Protein AF-A0A7V8WC12-F1 (afdb_monomer_lite)

Secondary structure (DSSP, 8-state):
---S--PPPTT---STT--STT-------TTHHHHHHHHHHHHHHHHHHHHHTT-GGGHHHHHHHHHHHHHHHHHHHHHHHHHHHHHHSTTSS--

Structure (mmCIF, N/CA/C/O backbone):
data_AF-A0A7V8WC12-F1
#
_entry.id   AF-A0A7V8WC12-F1
#
loop_
_atom_site.group_PDB
_atom_site.id
_atom_site.type_symbol
_atom_site.label_atom_id
_atom_site.label_alt_id
_atom_site.label_comp_id
_atom_site.label_asym_id
_atom_site.label_entity_id
_atom_site.label_seq_id
_atom_site.pdbx_PDB_ins_code
_atom_site.Cartn_x
_atom_site.Cartn_y
_atom_site.Cartn_z
_atom_site.occupancy
_atom_site.B_iso_or_equiv
_atom_site.auth_seq_id
_atom_site.auth_comp_id
_atom_site.auth_asym_id
_atom_site.auth_atom_id
_atom_site.pdbx_PDB_model_num
ATOM 1 N N . LYS A 1 1 ? 48.702 -21.928 -26.823 1.00 55.03 1 LYS A N 1
ATOM 2 C CA . LYS A 1 1 ? 48.528 -22.814 -25.645 1.00 55.03 1 LYS A CA 1
ATOM 3 C C . LYS A 1 1 ? 47.150 -22.498 -25.063 1.00 55.03 1 LYS A C 1
ATOM 5 O O . LYS A 1 1 ? 46.969 -21.375 -24.616 1.00 55.03 1 LYS A O 1
ATOM 10 N N . GLN A 1 2 ? 46.170 -23.392 -25.206 1.00 64.38 2 GLN A N 1
ATOM 11 C CA . GLN A 1 2 ? 44.827 -23.220 -24.630 1.00 64.38 2 GLN A CA 1
ATOM 12 C C . GLN A 1 2 ? 44.896 -23.604 -23.144 1.00 64.38 2 GLN A C 1
ATOM 14 O O . GLN A 1 2 ? 45.520 -24.608 -22.812 1.00 64.38 2 GLN A O 1
ATOM 19 N N . SER A 1 3 ? 44.345 -22.775 -22.259 1.00 77.25 3 SER A N 1
ATOM 20 C CA . SER A 1 3 ? 44.256 -23.066 -20.821 1.00 77.25 3 SER A CA 1
ATOM 21 C C . SER A 1 3 ? 43.072 -24.002 -20.572 1.00 77.25 3 SER A C 1
ATOM 23 O O . SER A 1 3 ? 42.002 -23.755 -21.121 1.00 77.25 3 SER A O 1
ATOM 25 N N . GLU A 1 4 ? 43.225 -25.033 -19.734 1.00 78.62 4 GLU A N 1
ATOM 26 C CA . GLU A 1 4 ? 42.123 -25.941 -19.348 1.00 78.62 4 GLU A CA 1
ATOM 27 C C . GLU A 1 4 ? 40.993 -25.225 -18.585 1.00 78.62 4 GLU A C 1
ATOM 29 O O . GLU A 1 4 ? 39.885 -25.737 -18.459 1.00 78.62 4 GLU A O 1
ATOM 34 N N . PHE A 1 5 ? 41.241 -23.997 -18.127 1.00 76.19 5 PHE A N 1
ATOM 35 C CA . PHE A 1 5 ? 40.244 -23.148 -17.489 1.00 76.19 5 PHE A CA 1
ATOM 36 C C . PHE A 1 5 ? 39.515 -22.285 -18.524 1.00 76.19 5 PHE A C 1
ATOM 38 O O . PHE A 1 5 ? 39.755 -21.078 -18.631 1.00 76.19 5 PHE A O 1
ATOM 45 N N . ALA A 1 6 ? 38.603 -22.898 -19.279 1.00 73.81 6 ALA A N 1
ATOM 46 C CA . ALA A 1 6 ? 37.650 -22.164 -20.103 1.00 73.81 6 ALA A CA 1
ATOM 47 C C . ALA A 1 6 ? 36.628 -21.456 -19.192 1.00 73.81 6 ALA A C 1
ATOM 49 O O . ALA A 1 6 ? 35.754 -22.086 -18.599 1.00 73.81 6 ALA A O 1
ATOM 50 N N . ARG A 1 7 ? 36.751 -20.132 -19.038 1.00 79.12 7 ARG A N 1
ATOM 51 C CA . ARG A 1 7 ? 35.775 -19.326 -18.289 1.00 79.12 7 ARG A CA 1
ATOM 52 C C . ARG A 1 7 ? 34.536 -19.114 -19.154 1.00 79.12 7 ARG A C 1
ATOM 54 O O . ARG A 1 7 ? 34.632 -18.506 -20.214 1.00 79.12 7 ARG A O 1
ATOM 61 N N . THR A 1 8 ? 33.373 -19.558 -18.690 1.00 76.00 8 THR A N 1
ATOM 62 C CA . THR A 1 8 ? 32.097 -19.216 -19.328 1.00 76.00 8 THR A CA 1
ATOM 63 C C . THR A 1 8 ? 31.747 -17.752 -19.035 1.00 76.00 8 THR A C 1
ATOM 65 O O . THR A 1 8 ? 31.753 -17.352 -17.864 1.00 76.00 8 THR A O 1
ATOM 68 N N . PRO A 1 9 ? 31.449 -16.923 -20.050 1.00 75.25 9 PRO A N 1
ATOM 69 C CA . PRO A 1 9 ? 31.127 -15.516 -19.840 1.00 75.25 9 PRO A CA 1
ATOM 70 C C . PRO A 1 9 ? 29.814 -15.363 -19.057 1.00 75.25 9 PRO A C 1
ATOM 72 O O . PRO A 1 9 ? 28.771 -15.846 -19.488 1.00 75.25 9 PRO A O 1
ATOM 75 N N . LYS A 1 10 ? 29.850 -14.633 -17.930 1.00 74.56 10 LYS A N 1
ATOM 76 C CA . LYS A 1 10 ? 28.701 -14.402 -17.021 1.00 74.56 10 LYS A CA 1
ATOM 77 C C . LYS A 1 10 ? 27.448 -13.873 -17.735 1.00 74.56 10 LYS A C 1
ATOM 79 O O . LYS A 1 10 ? 26.337 -14.171 -17.314 1.00 74.56 10 LYS A O 1
ATOM 84 N N . TYR A 1 11 ? 27.638 -13.101 -18.804 1.00 70.50 11 TYR A N 1
ATOM 85 C CA . TYR A 1 11 ? 26.559 -12.503 -19.591 1.00 70.50 11 TYR A CA 1
ATOM 86 C C . TYR A 1 11 ? 26.388 -13.134 -20.978 1.00 70.50 11 TYR A C 1
ATOM 88 O O . TYR A 1 11 ? 25.599 -12.614 -21.760 1.00 70.50 11 TYR A O 1
ATOM 96 N N . GLY A 1 12 ? 27.086 -14.232 -21.303 1.00 73.00 12 GLY A N 1
ATOM 97 C CA . GLY A 1 12 ? 26.966 -14.895 -22.610 1.00 73.00 12 GLY A CA 1
ATOM 98 C C . GLY A 1 12 ? 27.208 -13.939 -23.782 1.00 73.00 12 GLY A C 1
ATOM 99 O O . GLY A 1 12 ? 26.353 -13.833 -24.656 1.00 73.00 12 GLY A O 1
ATOM 100 N N . ILE A 1 13 ? 28.288 -13.155 -23.708 1.00 73.19 13 ILE A N 1
ATOM 101 C CA . ILE A 1 13 ? 28.736 -12.243 -24.769 1.00 73.19 13 ILE A CA 1
ATOM 102 C C . ILE A 1 13 ? 29.721 -13.043 -25.609 1.00 73.19 13 ILE A C 1
ATOM 104 O O . ILE A 1 13 ? 30.831 -13.321 -25.153 1.00 73.19 13 ILE A O 1
ATOM 108 N N . GLU A 1 14 ? 29.286 -13.470 -26.788 1.00 77.00 14 GLU A N 1
ATOM 109 C CA . GLU A 1 14 ? 30.081 -14.325 -27.675 1.00 77.00 14 GLU A CA 1
ATOM 110 C C . GLU A 1 14 ? 30.495 -13.579 -28.948 1.00 77.00 14 GLU A C 1
ATOM 112 O O . GLU A 1 14 ? 31.520 -13.900 -29.551 1.00 77.00 14 GLU A O 1
ATOM 117 N N . ARG A 1 15 ? 29.734 -12.548 -29.341 1.00 76.62 15 ARG A N 1
ATOM 118 C CA . ARG A 1 15 ? 29.996 -11.707 -30.516 1.00 76.62 15 ARG A CA 1
ATOM 119 C C . ARG A 1 15 ? 30.362 -10.284 -30.094 1.00 76.62 15 ARG A C 1
ATOM 121 O O . ARG A 1 15 ? 29.878 -9.793 -29.083 1.00 76.62 15 ARG A O 1
ATOM 128 N N . GLN A 1 16 ? 31.167 -9.578 -30.896 1.00 67.25 16 GLN A N 1
ATOM 129 C CA . GLN A 1 16 ? 31.511 -8.164 -30.630 1.00 67.25 16 GLN A CA 1
ATOM 130 C C . GLN A 1 16 ? 30.292 -7.226 -30.630 1.00 67.25 16 GLN A C 1
ATOM 132 O O . GLN A 1 16 ? 30.362 -6.136 -30.078 1.00 67.25 16 GLN A O 1
ATOM 137 N N . THR A 1 17 ? 29.184 -7.647 -31.242 1.00 70.81 17 THR A N 1
ATOM 138 C CA . THR A 1 17 ? 27.912 -6.916 -31.273 1.00 70.81 17 THR A CA 1
ATOM 139 C C . THR A 1 17 ? 27.016 -7.206 -30.068 1.00 70.81 17 THR A C 1
ATOM 141 O O . THR A 1 17 ? 25.960 -6.592 -29.949 1.00 70.81 17 THR A O 1
ATOM 144 N N . ASP A 1 18 ? 27.373 -8.171 -29.213 1.00 67.44 18 ASP A N 1
ATOM 145 C CA . ASP A 1 18 ? 26.582 -8.493 -28.028 1.00 67.44 18 ASP A CA 1
ATOM 146 C C . ASP A 1 18 ? 26.867 -7.458 -26.933 1.00 67.44 18 ASP A C 1
ATOM 148 O O . ASP A 1 18 ? 27.954 -7.410 -26.356 1.00 67.44 18 ASP A O 1
ATOM 152 N N . GLU A 1 19 ? 25.873 -6.632 -26.610 1.00 69.50 19 GLU A N 1
ATOM 153 C CA . GLU A 1 19 ? 25.971 -5.699 -25.492 1.00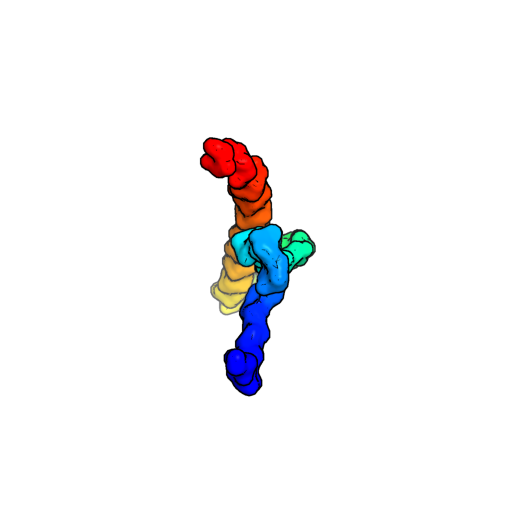 69.50 19 GLU A CA 1
ATOM 154 C C . GLU A 1 19 ? 25.550 -6.336 -24.168 1.00 69.50 19 GLU A C 1
ATOM 156 O O . GLU A 1 19 ? 24.508 -6.982 -24.040 1.00 69.50 19 GLU A O 1
ATOM 161 N N . TRP A 1 20 ? 26.345 -6.072 -23.132 1.00 66.69 20 TRP A N 1
ATOM 162 C CA . TRP A 1 20 ? 26.004 -6.424 -21.756 1.00 66.69 20 TRP A CA 1
ATOM 163 C C . TRP A 1 20 ? 24.955 -5.481 -21.148 1.00 66.69 20 TRP A C 1
ATOM 165 O O . TRP A 1 20 ? 24.147 -5.918 -20.333 1.00 66.69 20 TRP A O 1
ATOM 175 N N . VAL A 1 21 ? 24.950 -4.209 -21.571 1.00 64.81 21 VAL A N 1
ATOM 176 C CA . VAL A 1 21 ? 24.093 -3.136 -21.032 1.00 64.81 21 VAL A CA 1
ATOM 177 C C . VAL A 1 21 ? 22.618 -3.371 -21.375 1.00 64.81 21 VAL A C 1
ATOM 179 O O . VAL A 1 21 ? 21.741 -3.104 -20.558 1.00 64.81 21 VAL A O 1
ATOM 182 N N . GLY A 1 22 ? 22.340 -3.931 -22.557 1.00 61.41 22 GLY A N 1
ATOM 183 C CA . GLY A 1 22 ? 20.984 -4.167 -23.055 1.00 61.41 22 GLY A CA 1
ATOM 184 C C . GLY A 1 22 ? 20.312 -5.459 -22.576 1.00 61.41 22 GLY A C 1
ATOM 185 O O . GLY A 1 2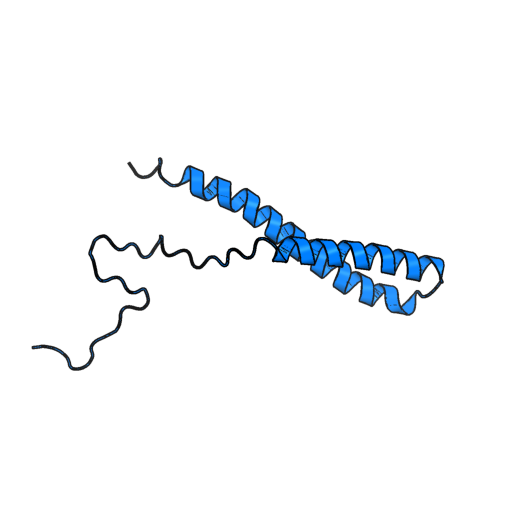2 ? 19.120 -5.643 -22.836 1.00 61.41 22 GLY A O 1
ATOM 186 N N . LYS A 1 23 ? 21.017 -6.367 -21.877 1.00 63.41 23 LYS A N 1
ATOM 187 C CA . LYS A 1 23 ? 20.398 -7.594 -21.340 1.00 63.41 23 LYS A CA 1
ATOM 188 C C . LYS A 1 23 ? 19.494 -7.245 -20.155 1.00 63.41 23 LYS A C 1
ATOM 190 O O . LYS A 1 23 ? 19.886 -7.334 -18.994 1.00 63.41 23 LYS A O 1
ATOM 195 N N . LYS A 1 24 ? 18.260 -6.842 -20.477 1.00 57.09 24 LYS A N 1
ATOM 196 C CA . LYS A 1 24 ? 17.189 -6.526 -19.528 1.00 57.09 24 LYS A CA 1
ATOM 197 C C . LYS A 1 24 ? 16.932 -7.718 -18.613 1.00 57.09 24 LYS A C 1
ATOM 199 O O . LYS A 1 24 ? 16.268 -8.682 -18.982 1.00 57.09 24 LYS A O 1
ATOM 204 N N . TYR A 1 25 ? 17.392 -7.594 -17.378 1.00 55.84 25 TYR A N 1
ATOM 205 C CA . TYR A 1 25 ? 16.990 -8.433 -16.257 1.00 55.84 25 TYR A CA 1
ATOM 206 C C . TYR A 1 25 ? 15.628 -7.950 -15.721 1.00 55.84 25 TYR A C 1
ATOM 208 O O . TYR A 1 25 ? 15.491 -7.632 -14.545 1.00 55.84 25 TYR A O 1
ATOM 216 N N . HIS A 1 26 ? 14.635 -7.767 -16.601 1.00 58.19 26 HIS A N 1
ATOM 217 C CA . HIS A 1 26 ? 13.349 -7.176 -16.224 1.00 58.19 26 HIS A CA 1
ATOM 218 C C . HIS A 1 26 ? 12.248 -8.236 -16.261 1.00 58.19 26 HIS A C 1
ATOM 220 O O . HIS A 1 26 ? 11.944 -8.804 -17.309 1.00 58.19 26 HIS A O 1
ATOM 226 N N . GLN A 1 27 ? 11.653 -8.502 -15.101 1.00 59.28 27 GLN A N 1
ATOM 227 C CA . GLN A 1 27 ? 10.494 -9.374 -14.963 1.00 59.28 27 GLN A CA 1
ATOM 228 C C . GLN A 1 27 ? 9.241 -8.580 -15.376 1.00 59.28 27 GLN A C 1
ATOM 230 O O . GLN A 1 27 ? 8.807 -7.695 -14.645 1.00 59.28 27 GLN A O 1
ATOM 235 N N . SER A 1 28 ? 8.657 -8.860 -16.548 1.00 59.19 28 SER A N 1
ATOM 236 C CA . SER A 1 28 ? 7.478 -8.140 -17.069 1.00 59.19 28 SER A CA 1
ATOM 237 C C . SER A 1 28 ? 6.160 -8.588 -16.413 1.00 59.19 28 SER A C 1
ATOM 239 O O . SER A 1 28 ? 5.172 -8.869 -17.095 1.00 59.19 28 SER A O 1
ATOM 241 N N . VAL A 1 29 ? 6.113 -8.713 -15.086 1.00 63.75 29 VAL A N 1
ATOM 242 C CA . VAL A 1 29 ? 4.886 -9.155 -14.403 1.00 63.75 29 VAL A CA 1
ATOM 243 C C . VAL A 1 29 ? 3.963 -7.956 -14.201 1.00 63.75 29 VAL A C 1
ATOM 245 O O . VAL A 1 29 ? 3.775 -7.473 -13.092 1.00 63.75 29 VAL A O 1
ATOM 248 N N . GLY A 1 30 ? 3.383 -7.455 -15.294 1.00 75.19 30 GLY A N 1
ATOM 249 C CA . GLY A 1 30 ? 2.491 -6.288 -15.279 1.00 75.19 30 GLY A CA 1
ATOM 250 C C . GLY A 1 30 ? 1.259 -6.455 -14.381 1.00 75.19 30 GLY A C 1
ATOM 251 O O . GLY A 1 30 ? 0.691 -5.470 -13.928 1.00 75.19 30 GLY A O 1
ATOM 252 N N . ILE A 1 31 ? 0.869 -7.696 -14.067 1.00 88.62 31 ILE A N 1
ATOM 253 C CA . ILE A 1 31 ? -0.280 -7.983 -13.200 1.00 88.62 31 ILE A CA 1
ATOM 254 C C . ILE A 1 31 ? 0.041 -7.890 -11.701 1.00 88.62 31 ILE A C 1
ATOM 256 O O . ILE A 1 31 ? -0.864 -7.657 -10.905 1.00 88.62 31 ILE A O 1
ATOM 260 N N . GLN A 1 32 ? 1.306 -8.048 -11.298 1.00 90.69 32 GLN A N 1
ATOM 261 C CA . GLN A 1 32 ? 1.680 -8.072 -9.880 1.00 90.69 32 GLN A CA 1
ATOM 262 C C . GLN A 1 32 ? 1.323 -6.753 -9.159 1.00 90.69 32 GLN A C 1
ATOM 264 O O . GLN A 1 32 ? 0.630 -6.829 -8.142 1.00 90.69 32 GLN A O 1
ATOM 269 N N . PRO A 1 33 ? 1.672 -5.556 -9.679 1.00 92.06 33 PRO A N 1
ATOM 270 C CA . PRO A 1 33 ? 1.326 -4.294 -9.018 1.00 92.06 33 PRO A CA 1
ATOM 271 C C . PRO A 1 33 ? -0.187 -4.064 -8.894 1.00 92.06 33 PRO A C 1
ATOM 273 O O . PRO A 1 33 ? -0.653 -3.467 -7.925 1.00 92.06 33 PRO A O 1
ATOM 276 N N . LEU A 1 34 ? -0.972 -4.575 -9.851 1.00 92.38 34 LEU A N 1
ATOM 277 C CA . LEU A 1 34 ? -2.433 -4.502 -9.809 1.00 92.38 34 LEU A CA 1
ATOM 278 C C . LEU A 1 34 ? -3.007 -5.359 -8.672 1.00 92.38 34 LEU A C 1
ATOM 280 O O . LEU A 1 34 ? -3.919 -4.920 -7.973 1.00 92.38 34 LEU A O 1
ATOM 284 N N . VAL A 1 35 ? -2.460 -6.562 -8.465 1.00 95.56 35 VAL A N 1
ATOM 285 C CA . VAL A 1 35 ? -2.846 -7.439 -7.348 1.00 95.56 35 VAL A CA 1
ATOM 286 C C . VAL A 1 35 ? -2.474 -6.805 -6.006 1.00 95.56 35 VAL A C 1
ATOM 288 O O . VAL A 1 35 ? -3.288 -6.819 -5.086 1.00 95.56 35 VAL A O 1
ATOM 291 N N . GLU A 1 36 ? -1.288 -6.199 -5.898 1.00 95.75 36 GLU A N 1
ATOM 292 C CA . GLU A 1 36 ? -0.860 -5.479 -4.690 1.00 95.75 36 GLU A CA 1
ATOM 293 C C . GLU A 1 36 ? -1.807 -4.312 -4.364 1.00 95.75 36 GLU A C 1
ATOM 295 O O . GLU A 1 36 ? -2.295 -4.210 -3.237 1.00 95.75 36 GLU A O 1
ATOM 300 N N . LEU A 1 37 ? -2.170 -3.488 -5.355 1.00 96.00 37 LEU A N 1
ATOM 301 C CA . LEU A 1 37 ? -3.158 -2.420 -5.168 1.00 96.00 37 LEU A CA 1
ATOM 302 C C . LEU A 1 37 ? -4.531 -2.952 -4.744 1.00 96.00 37 LEU A C 1
ATOM 304 O O . LEU A 1 37 ? -5.148 -2.398 -3.833 1.00 96.00 37 LEU A O 1
ATOM 308 N N . ALA A 1 38 ? -5.009 -4.027 -5.377 1.00 97.44 38 ALA A N 1
ATOM 309 C CA . ALA A 1 38 ? -6.287 -4.641 -5.028 1.00 97.44 38 ALA A CA 1
ATOM 310 C C . ALA A 1 38 ? -6.299 -5.128 -3.569 1.00 97.44 38 ALA A C 1
ATOM 312 O O . ALA A 1 38 ? -7.273 -4.894 -2.850 1.00 97.44 38 ALA A O 1
ATOM 313 N N . LEU A 1 39 ? -5.201 -5.733 -3.102 1.00 97.88 39 LEU A N 1
ATOM 314 C CA . LEU A 1 39 ? -5.039 -6.124 -1.702 1.00 97.88 39 LEU A CA 1
ATOM 315 C C . LEU A 1 39 ? -5.017 -4.901 -0.773 1.00 97.88 39 LEU A C 1
ATOM 317 O O . LEU A 1 39 ? -5.713 -4.902 0.241 1.00 97.88 39 LEU A O 1
ATOM 321 N N . GLY A 1 40 ? -4.301 -3.830 -1.124 1.00 97.69 40 GLY A N 1
ATOM 322 C CA . GLY A 1 40 ? -4.294 -2.586 -0.344 1.00 97.69 40 GLY A CA 1
ATOM 323 C C . GLY A 1 40 ? -5.690 -1.960 -0.185 1.00 97.69 40 GLY A C 1
ATOM 324 O O . GLY A 1 40 ? -6.083 -1.554 0.915 1.00 97.69 40 GLY A O 1
ATOM 325 N N . LEU A 1 41 ? -6.491 -1.945 -1.255 1.00 97.88 41 LEU A N 1
ATOM 326 C CA . LEU A 1 41 ? -7.885 -1.488 -1.211 1.00 97.88 41 LEU A CA 1
ATOM 327 C C . LEU A 1 41 ? -8.780 -2.427 -0.386 1.00 97.88 41 LEU A C 1
ATOM 329 O O . LEU A 1 41 ? -9.610 -1.960 0.395 1.00 97.88 41 LEU A O 1
ATOM 333 N N . TYR A 1 42 ? -8.573 -3.741 -0.483 1.00 98.06 42 TYR A N 1
ATOM 334 C CA . TYR A 1 42 ? -9.274 -4.724 0.345 1.00 98.06 42 TYR A CA 1
ATOM 335 C C . TYR A 1 42 ? -8.998 -4.523 1.846 1.00 98.06 42 TYR A C 1
ATOM 337 O O . TYR A 1 42 ? -9.922 -4.528 2.667 1.00 98.06 42 TYR A O 1
ATOM 345 N N . PHE A 1 43 ? -7.743 -4.265 2.222 1.00 97.69 43 PHE A N 1
ATOM 346 C CA . PHE A 1 43 ? -7.399 -3.935 3.606 1.00 97.69 43 PHE A CA 1
ATOM 347 C C . PHE A 1 43 ? -8.016 -2.611 4.058 1.00 97.69 43 PHE A C 1
ATOM 349 O O . PHE A 1 43 ? -8.443 -2.516 5.204 1.00 97.69 43 PHE A O 1
ATOM 356 N N . THR A 1 44 ? -8.163 -1.633 3.162 1.00 97.75 44 THR A N 1
ATOM 357 C CA . THR A 1 44 ? -8.865 -0.374 3.468 1.00 97.75 44 THR A CA 1
ATOM 358 C C . THR A 1 44 ? -10.320 -0.640 3.876 1.00 97.75 44 THR A C 1
ATOM 360 O O . THR A 1 44 ? -10.783 -0.134 4.901 1.00 97.75 44 THR A O 1
ATOM 363 N N . ALA A 1 45 ? -11.026 -1.504 3.136 1.00 97.88 45 ALA A N 1
ATOM 364 C CA . ALA A 1 45 ? -12.373 -1.944 3.503 1.00 97.88 45 ALA A CA 1
ATOM 365 C C . ALA A 1 45 ? -12.387 -2.728 4.830 1.00 97.88 45 ALA A C 1
ATOM 367 O O . ALA A 1 45 ? -13.274 -2.535 5.659 1.00 97.88 45 ALA A O 1
ATOM 368 N N . THR A 1 46 ? -11.374 -3.565 5.068 1.00 97.25 46 THR A N 1
ATOM 369 C CA . THR A 1 46 ? -11.243 -4.353 6.305 1.00 97.25 46 THR A CA 1
ATOM 370 C C . THR A 1 46 ? -10.994 -3.468 7.532 1.00 97.25 46 THR A C 1
ATOM 372 O O . THR A 1 46 ? -11.579 -3.700 8.588 1.00 97.25 46 THR A O 1
ATOM 375 N N . VAL A 1 47 ? -10.172 -2.422 7.411 1.00 97.62 47 VAL A N 1
ATOM 376 C CA . VAL A 1 47 ? -9.947 -1.435 8.478 1.00 97.62 47 VAL A CA 1
ATOM 377 C C . VAL A 1 47 ? -11.230 -0.661 8.772 1.00 97.62 47 VAL A C 1
ATOM 379 O O . VAL A 1 47 ? -11.588 -0.503 9.938 1.00 97.62 47 VAL A O 1
ATOM 382 N N . PHE A 1 48 ? -11.969 -0.243 7.740 1.00 97.81 48 PHE A N 1
ATOM 383 C CA . PHE A 1 48 ? -13.273 0.399 7.921 1.00 97.81 48 PHE A CA 1
ATOM 384 C C . PHE A 1 48 ? -14.273 -0.523 8.640 1.00 97.81 48 PHE A C 1
ATOM 386 O O . PHE A 1 48 ? -14.963 -0.107 9.575 1.00 97.81 48 PHE A O 1
ATOM 393 N N . TYR A 1 49 ? -14.304 -1.804 8.270 1.00 97.62 49 TYR A N 1
ATOM 394 C CA . TYR A 1 49 ? -15.098 -2.813 8.964 1.00 97.62 49 TYR A CA 1
ATOM 395 C C . TYR A 1 49 ? -14.678 -2.964 10.437 1.00 97.62 49 TYR A C 1
ATOM 397 O O . TYR A 1 49 ? -15.526 -2.959 11.327 1.00 97.62 49 TYR A O 1
ATOM 405 N N . ALA A 1 50 ? -13.379 -3.040 10.727 1.00 97.06 50 ALA A N 1
ATOM 406 C CA . ALA A 1 50 ? -12.884 -3.152 12.098 1.00 97.06 50 ALA A CA 1
ATOM 407 C C . ALA A 1 50 ? -13.253 -1.922 12.950 1.00 97.06 50 ALA A C 1
ATOM 409 O O . ALA A 1 50 ? -13.674 -2.077 14.095 1.00 97.06 50 ALA A O 1
ATOM 410 N N . LEU A 1 51 ? -13.162 -0.714 12.380 1.00 97.06 51 LEU A N 1
ATOM 411 C CA . LEU A 1 51 ? -13.544 0.539 13.040 1.00 97.06 51 LEU A CA 1
ATOM 412 C C . LEU A 1 51 ? -15.036 0.581 13.385 1.00 97.06 51 LEU A C 1
ATOM 414 O O . LEU A 1 51 ? -15.392 0.930 14.509 1.00 97.06 51 LEU A O 1
ATOM 418 N N . THR A 1 52 ? -15.900 0.205 12.439 1.00 97.44 52 THR A N 1
ATOM 419 C CA . THR A 1 52 ? -17.362 0.206 12.634 1.00 97.44 52 THR A CA 1
ATOM 420 C C . THR A 1 52 ? -17.830 -0.849 13.636 1.00 97.44 52 THR A C 1
ATOM 422 O O . THR A 1 52 ? -18.813 -0.625 14.336 1.00 97.44 52 THR A O 1
ATOM 425 N N . ASN A 1 53 ? -17.102 -1.961 13.763 1.00 97.12 53 ASN A N 1
ATOM 426 C CA . ASN A 1 53 ? -17.389 -3.023 14.730 1.00 97.12 53 ASN A CA 1
ATOM 427 C C . ASN A 1 53 ? -16.646 -2.855 16.073 1.00 97.12 53 ASN A C 1
ATOM 429 O O . ASN A 1 53 ? -16.748 -3.722 16.938 1.00 97.12 53 ASN A O 1
ATOM 433 N N . GLY A 1 54 ? -15.881 -1.772 16.265 1.00 96.44 54 GLY A N 1
ATOM 434 C CA . GLY A 1 54 ? -15.142 -1.511 17.508 1.00 96.44 54 GLY A CA 1
ATOM 435 C C . GLY A 1 54 ? -13.969 -2.467 17.773 1.00 96.44 54 GLY A C 1
ATOM 436 O O . GLY A 1 54 ? -13.485 -2.569 18.900 1.00 96.44 54 GLY A O 1
ATOM 437 N N . ILE A 1 55 ? -13.490 -3.177 16.748 1.00 96.19 55 ILE A N 1
ATOM 438 C CA . ILE A 1 55 ? -12.395 -4.151 16.849 1.00 96.19 55 ILE A CA 1
ATOM 439 C C . ILE A 1 55 ? -11.059 -3.417 16.686 1.00 96.19 55 ILE A C 1
ATOM 441 O O . ILE A 1 55 ? -10.354 -3.551 15.687 1.00 96.19 55 ILE A O 1
ATOM 445 N N . TYR A 1 56 ? -10.699 -2.601 17.676 1.00 95.50 56 TYR A N 1
ATOM 446 C CA . TYR A 1 56 ? -9.514 -1.741 17.577 1.00 95.50 56 TYR A CA 1
ATOM 447 C C . TYR A 1 56 ? -8.188 -2.504 17.689 1.00 95.50 56 TYR A C 1
ATOM 449 O O . TYR A 1 56 ? -7.184 -2.077 17.123 1.00 95.50 56 TYR A O 1
ATOM 457 N N . GLY A 1 57 ? -8.177 -3.651 18.377 1.00 96.75 57 GLY A N 1
ATOM 458 C CA . GLY A 1 57 ? -6.953 -4.418 18.631 1.00 96.75 57 GLY A CA 1
ATOM 459 C C . GLY A 1 57 ? -6.254 -4.924 17.363 1.00 96.75 57 GLY A C 1
ATOM 460 O O . GLY A 1 57 ? -5.032 -5.042 17.342 1.00 96.75 57 GLY A O 1
ATOM 461 N N . THR A 1 58 ? -7.002 -5.181 16.287 1.00 95.69 58 THR A N 1
ATOM 462 C CA . THR A 1 58 ? -6.450 -5.692 15.022 1.00 95.69 58 THR A CA 1
ATOM 463 C C . THR A 1 58 ? -6.004 -4.587 14.066 1.00 95.69 58 THR A C 1
ATOM 465 O O . THR A 1 58 ? -5.194 -4.845 13.179 1.00 95.69 58 THR A O 1
ATOM 468 N N . ILE A 1 59 ? -6.489 -3.353 14.241 1.00 96.88 59 ILE A N 1
ATOM 469 C CA . ILE A 1 59 ? -6.213 -2.211 13.356 1.00 96.88 59 ILE A CA 1
ATOM 470 C C . ILE A 1 59 ? -4.719 -1.952 13.132 1.00 96.88 59 ILE A C 1
ATOM 472 O O . ILE A 1 59 ? -4.343 -1.835 11.966 1.00 96.88 59 ILE A O 1
ATOM 476 N N . PRO A 1 60 ? -3.843 -1.884 14.159 1.00 96.75 60 PRO A N 1
ATOM 477 C CA . PRO A 1 60 ? -2.426 -1.614 13.912 1.00 96.75 60 PRO A CA 1
ATOM 478 C C . PRO A 1 60 ? -1.786 -2.668 13.001 1.00 96.75 60 PRO A C 1
ATOM 480 O O . PRO A 1 60 ? -0.993 -2.321 12.134 1.00 96.75 60 PRO A O 1
ATOM 483 N N . PHE A 1 61 ? -2.183 -3.938 13.122 1.00 96.75 61 PHE A N 1
ATOM 484 C CA . PHE A 1 61 ? -1.682 -5.012 12.264 1.00 96.75 61 PHE A CA 1
ATOM 485 C C . PHE A 1 61 ? -2.228 -4.913 10.837 1.00 96.75 61 PHE A C 1
ATOM 487 O O . PHE A 1 61 ? -1.468 -5.052 9.883 1.00 96.75 61 PHE A O 1
ATOM 494 N N . LEU A 1 62 ? -3.523 -4.621 10.677 1.00 96.81 62 LEU A N 1
ATOM 495 C CA . LEU A 1 62 ? -4.141 -4.420 9.360 1.00 96.81 62 LEU A CA 1
ATOM 496 C C . LEU A 1 62 ? -3.497 -3.248 8.607 1.00 96.81 62 LEU A C 1
ATOM 498 O O . LEU A 1 62 ? -3.216 -3.362 7.416 1.00 96.81 62 LEU A O 1
ATOM 502 N N . MET A 1 63 ? -3.208 -2.155 9.315 1.00 97.62 63 MET A N 1
ATOM 503 C CA . MET A 1 63 ? -2.564 -0.971 8.747 1.00 97.62 63 MET A CA 1
ATOM 504 C C . MET A 1 63 ? -1.144 -1.260 8.249 1.00 97.62 63 MET A C 1
ATOM 506 O O . MET A 1 63 ? -0.763 -0.728 7.210 1.00 97.62 63 MET A O 1
ATOM 510 N N . LEU A 1 64 ? -0.372 -2.124 8.924 1.00 97.69 64 LEU A N 1
ATOM 511 C CA . LEU A 1 64 ? 0.961 -2.525 8.447 1.00 97.69 64 LEU A CA 1
ATOM 512 C C . LEU A 1 64 ? 0.888 -3.189 7.065 1.00 97.69 64 LEU A C 1
ATOM 514 O O . LEU A 1 64 ? 1.644 -2.821 6.166 1.00 97.69 64 LEU A O 1
ATOM 518 N N . PHE A 1 65 ? -0.049 -4.123 6.876 1.00 96.06 65 PHE A N 1
ATOM 519 C CA . PHE A 1 65 ? -0.254 -4.776 5.580 1.00 96.06 65 PHE A CA 1
ATOM 520 C C . PHE A 1 65 ? -0.800 -3.808 4.533 1.00 96.06 65 PHE A C 1
ATOM 522 O O . PHE A 1 65 ? -0.304 -3.784 3.409 1.00 96.06 65 PHE A O 1
ATOM 529 N N . GLN A 1 66 ? -1.778 -2.978 4.903 1.00 98.19 66 GLN A N 1
ATOM 530 C CA . GLN A 1 66 ? -2.360 -1.980 4.008 1.00 98.19 66 GLN A CA 1
ATOM 531 C C . GLN A 1 66 ? -1.294 -1.031 3.453 1.00 98.19 66 GLN A C 1
ATOM 533 O O . GLN A 1 66 ? -1.210 -0.841 2.241 1.00 98.19 66 GLN A O 1
ATOM 538 N N . VAL A 1 67 ? -0.468 -0.458 4.333 1.00 98.06 67 VAL A N 1
ATOM 539 C CA . VAL A 1 67 ? 0.607 0.456 3.938 1.00 98.06 67 VAL A CA 1
ATOM 540 C C . VAL A 1 67 ? 1.641 -0.274 3.091 1.00 98.06 67 VAL A C 1
ATOM 542 O O . VAL A 1 67 ? 2.048 0.268 2.070 1.00 98.06 67 VAL A O 1
ATOM 545 N N . GLY A 1 68 ? 2.019 -1.503 3.456 1.00 97.69 68 GLY A N 1
ATOM 546 C CA . GLY A 1 68 ? 2.946 -2.316 2.669 1.00 97.69 68 GLY A CA 1
ATOM 547 C C . GLY A 1 68 ? 2.476 -2.511 1.226 1.00 97.69 68 GLY A C 1
ATOM 548 O O . GLY A 1 68 ? 3.190 -2.135 0.300 1.00 97.69 68 GLY A O 1
ATOM 549 N N . PHE A 1 69 ? 1.255 -3.018 1.034 1.00 97.38 69 PHE A N 1
ATOM 550 C CA . PHE A 1 69 ? 0.701 -3.288 -0.296 1.00 97.38 69 PHE A CA 1
ATOM 551 C C . PHE A 1 69 ? 0.465 -2.024 -1.127 1.00 97.38 69 PHE A C 1
ATOM 553 O O . PHE A 1 69 ? 0.759 -2.008 -2.321 1.00 97.38 69 PHE A O 1
ATOM 560 N N . LEU A 1 70 ? -0.040 -0.949 -0.512 1.00 97.50 70 LEU A N 1
ATOM 561 C CA . LEU A 1 70 ? -0.222 0.318 -1.221 1.00 97.50 70 LEU A CA 1
ATOM 562 C C . LEU A 1 70 ? 1.126 0.931 -1.610 1.00 97.50 70 LEU A C 1
ATOM 564 O O . LEU A 1 70 ? 1.267 1.415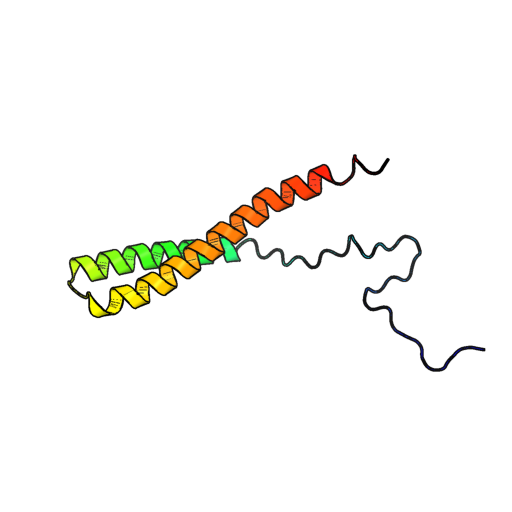 -2.727 1.00 97.50 70 LEU A O 1
ATOM 568 N N . TYR A 1 71 ? 2.124 0.886 -0.725 1.00 96.56 71 TYR A N 1
ATOM 569 C CA . TYR A 1 71 ? 3.444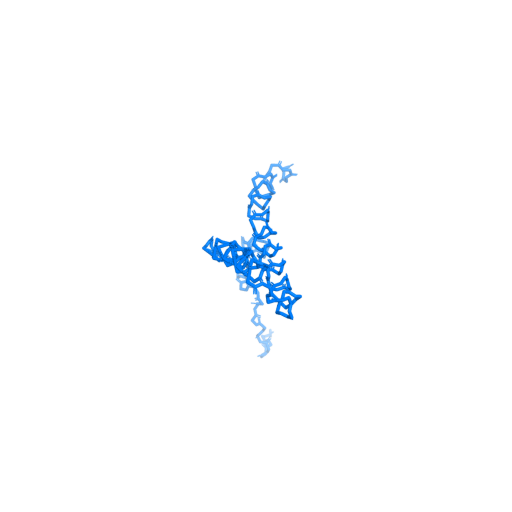 1.447 -0.996 1.00 96.56 71 TYR A CA 1
ATOM 570 C C . TYR A 1 71 ? 4.152 0.715 -2.141 1.00 96.56 71 TYR A C 1
ATOM 572 O O . TYR A 1 71 ? 4.573 1.363 -3.099 1.00 96.56 71 TYR A O 1
ATOM 580 N N . THR A 1 72 ? 4.252 -0.619 -2.085 1.00 94.62 72 THR A N 1
ATOM 581 C CA . THR A 1 72 ? 4.937 -1.393 -3.135 1.00 94.62 72 THR A CA 1
ATOM 582 C C . THR A 1 72 ? 4.173 -1.368 -4.454 1.00 94.62 72 THR A C 1
ATOM 584 O O . THR A 1 72 ? 4.798 -1.205 -5.504 1.00 94.62 72 THR A O 1
ATOM 587 N N . GLY A 1 73 ? 2.838 -1.441 -4.409 1.00 93.62 73 GLY A N 1
ATOM 588 C CA . GLY A 1 73 ? 1.995 -1.400 -5.600 1.00 93.62 73 GLY A CA 1
ATOM 589 C C . GLY A 1 73 ? 2.102 -0.060 -6.325 1.00 93.62 73 GLY A C 1
ATOM 590 O O . GLY A 1 73 ? 2.334 -0.026 -7.534 1.00 93.62 73 GLY A O 1
ATOM 591 N N . LEU A 1 74 ? 2.022 1.055 -5.587 1.00 94.06 74 LEU A N 1
ATOM 592 C CA . LEU A 1 74 ? 2.197 2.394 -6.154 1.00 94.06 74 LEU A CA 1
ATOM 593 C C . LEU A 1 74 ? 3.617 2.603 -6.684 1.00 94.06 74 LEU A C 1
ATOM 595 O O . LEU A 1 74 ? 3.773 3.078 -7.806 1.00 94.06 74 LEU A O 1
ATOM 599 N N . LEU A 1 75 ? 4.645 2.214 -5.922 1.00 92.75 75 LEU A N 1
ATOM 600 C CA . LEU A 1 75 ? 6.038 2.352 -6.350 1.00 92.75 75 LEU A CA 1
ATOM 601 C C . LEU A 1 75 ? 6.309 1.569 -7.640 1.00 92.75 75 LEU A C 1
ATOM 603 O O . LEU A 1 75 ? 6.941 2.094 -8.554 1.00 92.75 75 LEU A O 1
ATOM 607 N N . SER A 1 76 ? 5.785 0.348 -7.743 1.00 89.44 76 SER A N 1
ATOM 608 C CA . SER A 1 76 ? 5.944 -0.495 -8.930 1.00 89.44 76 SER A CA 1
ATOM 609 C C . SER A 1 76 ? 5.264 0.111 -10.159 1.00 89.44 76 SER A C 1
ATOM 611 O O . SER A 1 76 ? 5.826 0.086 -11.252 1.00 89.44 76 SER A O 1
ATOM 613 N N . ILE A 1 77 ? 4.086 0.715 -9.984 1.00 89.31 77 ILE A N 1
ATOM 614 C CA . ILE A 1 77 ? 3.383 1.437 -11.051 1.00 89.31 77 ILE A CA 1
ATOM 615 C C . ILE A 1 77 ? 4.163 2.690 -11.469 1.00 89.31 77 ILE A C 1
ATOM 617 O O . ILE A 1 77 ? 4.374 2.918 -12.659 1.00 89.31 77 ILE A O 1
ATOM 621 N N . MET A 1 78 ? 4.658 3.479 -10.510 1.00 89.38 78 MET A N 1
ATOM 622 C CA . MET A 1 78 ? 5.487 4.654 -10.804 1.00 89.38 78 MET A CA 1
ATOM 623 C C . MET A 1 78 ? 6.781 4.274 -11.529 1.00 89.38 78 MET A C 1
ATOM 625 O O . MET A 1 78 ? 7.205 4.991 -12.434 1.00 89.38 78 MET A O 1
ATOM 629 N N . GLN A 1 79 ? 7.389 3.141 -11.170 1.00 85.88 79 GLN A N 1
ATOM 630 C CA . GLN A 1 79 ? 8.570 2.612 -11.844 1.00 85.88 79 GLN A CA 1
ATOM 631 C C . GLN A 1 79 ? 8.255 2.150 -13.270 1.00 85.88 79 GLN A C 1
ATOM 633 O O . GLN A 1 79 ? 9.085 2.351 -14.153 1.00 85.88 79 GLN A O 1
ATOM 638 N N . GLN A 1 80 ? 7.082 1.562 -13.517 1.00 83.38 80 GLN A N 1
ATOM 639 C CA . GLN A 1 80 ? 6.654 1.207 -14.872 1.00 83.38 80 GLN A CA 1
ATOM 640 C C . GLN A 1 80 ? 6.477 2.455 -15.744 1.00 83.38 80 GLN A C 1
ATOM 642 O O . GLN A 1 80 ? 7.066 2.513 -16.817 1.00 83.38 80 GLN A O 1
ATOM 647 N N . PHE A 1 81 ? 5.773 3.482 -15.256 1.00 79.31 81 PHE A N 1
ATOM 648 C CA . PHE A 1 81 ? 5.585 4.727 -16.010 1.00 79.31 81 PHE A CA 1
ATOM 649 C C . PHE A 1 81 ? 6.898 5.503 -16.224 1.00 79.31 81 PHE A C 1
ATOM 651 O O . PHE A 1 81 ? 7.217 5.883 -17.343 1.00 79.31 81 PHE A O 1
ATOM 658 N N . THR A 1 82 ? 7.712 5.682 -15.178 1.00 76.00 82 THR A N 1
ATOM 659 C CA . THR A 1 82 ? 8.996 6.412 -15.277 1.00 76.00 82 THR A CA 1
ATOM 660 C C . THR A 1 82 ? 10.055 5.626 -16.062 1.00 76.00 82 THR A C 1
ATOM 662 O O . THR A 1 82 ? 10.918 6.197 -16.729 1.00 76.00 82 THR A O 1
ATOM 665 N N . GLY A 1 83 ? 10.020 4.295 -15.965 1.00 62.19 83 GLY A N 1
ATOM 666 C CA . GLY A 1 83 ? 10.957 3.404 -16.641 1.00 62.19 83 GLY A CA 1
ATOM 667 C C . GLY A 1 83 ? 10.755 3.352 -18.155 1.00 62.19 83 GLY A C 1
ATOM 668 O O . GLY A 1 83 ? 11.733 3.148 -18.874 1.00 62.19 83 GLY A O 1
ATOM 669 N N . GLU A 1 84 ? 9.530 3.569 -18.646 1.00 56.97 84 GLU A N 1
ATOM 670 C CA . GLU A 1 84 ? 9.269 3.733 -20.080 1.00 56.97 84 GLU A CA 1
ATOM 671 C C . GLU A 1 84 ? 9.886 5.038 -20.611 1.00 56.97 84 GLU A C 1
ATOM 673 O O . GLU A 1 84 ? 10.640 4.990 -21.584 1.00 56.97 84 GLU A O 1
ATOM 678 N N . ASP A 1 85 ? 9.706 6.170 -19.920 1.00 53.19 85 ASP A N 1
ATOM 679 C CA . ASP A 1 85 ? 10.253 7.475 -20.338 1.00 53.19 85 ASP A CA 1
ATOM 680 C C . ASP A 1 85 ? 11.794 7.507 -20.400 1.00 53.19 85 ASP A C 1
ATOM 682 O O . ASP A 1 85 ? 12.390 8.056 -21.336 1.00 53.19 85 ASP A O 1
ATOM 686 N N . MET A 1 86 ? 12.471 6.869 -19.437 1.00 52.38 86 MET A N 1
ATOM 687 C CA . MET A 1 86 ? 13.939 6.801 -19.421 1.00 52.38 86 MET A CA 1
ATOM 688 C C . MET A 1 86 ? 14.500 5.934 -20.561 1.00 52.38 86 MET A C 1
ATOM 690 O O . MET A 1 86 ? 15.587 6.207 -21.071 1.00 52.38 86 MET A O 1
ATOM 694 N N . MET A 1 87 ? 13.769 4.902 -20.989 1.00 49.69 87 MET A N 1
ATOM 695 C CA . MET A 1 87 ? 14.198 4.025 -22.084 1.00 49.69 87 MET A CA 1
ATOM 696 C C . MET A 1 87 ? 13.942 4.632 -23.465 1.00 49.69 87 MET A C 1
ATOM 698 O O . MET A 1 87 ? 14.719 4.375 -24.382 1.00 49.69 87 MET A O 1
ATOM 702 N N . LEU A 1 88 ? 12.906 5.463 -23.611 1.00 53.03 88 LEU A N 1
ATOM 703 C CA . LEU A 1 88 ? 12.615 6.183 -24.855 1.00 53.03 88 LEU A CA 1
ATOM 704 C C . LEU A 1 88 ? 13.601 7.336 -25.114 1.00 53.03 88 LEU A C 1
ATOM 706 O O . LEU A 1 88 ? 13.884 7.647 -26.267 1.00 53.03 88 LEU A O 1
ATOM 710 N N . THR A 1 89 ? 14.185 7.912 -24.059 1.00 51.78 89 THR A N 1
ATOM 711 C CA . THR A 1 89 ? 15.156 9.024 -24.148 1.00 51.78 89 THR A CA 1
ATOM 712 C C . THR A 1 89 ? 16.606 8.549 -24.390 1.00 51.78 89 THR A C 1
ATOM 714 O O . THR A 1 89 ? 17.493 9.337 -24.714 1.00 51.78 89 THR A O 1
ATOM 717 N N . GLY A 1 90 ? 16.872 7.245 -24.262 1.00 50.22 90 GLY A N 1
ATOM 718 C CA . GLY A 1 90 ? 18.219 6.663 -24.281 1.00 50.22 90 GLY A CA 1
ATOM 719 C C . GLY A 1 90 ? 18.963 6.506 -25.624 1.00 50.22 90 GLY A C 1
ATOM 720 O O . GLY A 1 90 ? 20.182 6.353 -25.552 1.00 50.22 90 GLY A O 1
ATOM 721 N N . PRO A 1 91 ? 18.353 6.524 -26.832 1.00 50.50 91 PRO A N 1
ATOM 722 C CA . PRO A 1 91 ? 19.125 6.275 -28.052 1.00 50.50 91 PRO A CA 1
ATOM 723 C C . PRO A 1 91 ? 19.638 7.544 -28.752 1.00 50.50 91 PRO A C 1
ATOM 725 O O . PRO A 1 91 ? 20.455 7.424 -29.661 1.00 50.50 91 PRO A O 1
ATOM 728 N N . GLU A 1 92 ? 19.198 8.752 -28.376 1.00 50.84 92 GLU A N 1
ATOM 729 C CA . GLU A 1 92 ? 19.510 9.967 -29.156 1.00 50.84 92 GLU A CA 1
ATOM 730 C C . GLU A 1 92 ? 20.750 10.738 -28.667 1.00 50.84 92 GLU A C 1
ATOM 732 O O . GLU A 1 92 ? 21.339 11.501 -29.426 1.00 50.84 92 GLU A O 1
ATOM 737 N N . VAL A 1 93 ? 21.213 10.503 -27.434 1.00 5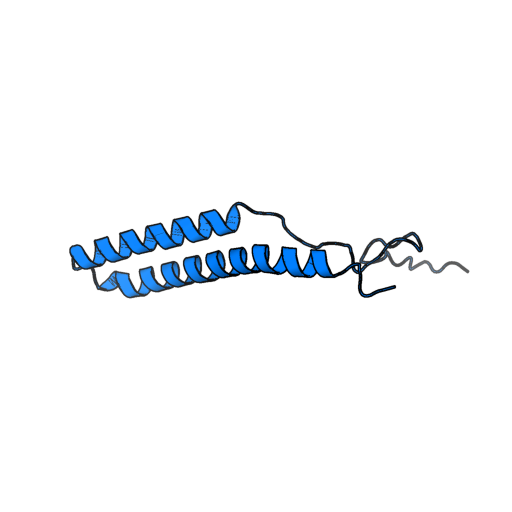3.66 93 VAL A N 1
ATOM 738 C CA . VAL A 1 93 ? 22.335 11.264 -26.834 1.00 53.66 93 VAL A CA 1
ATOM 739 C C . VAL A 1 93 ? 23.706 10.603 -27.079 1.00 53.66 93 VAL A C 1
ATOM 741 O O . VAL A 1 93 ? 24.738 11.149 -26.704 1.00 53.66 93 VAL A O 1
ATOM 744 N N .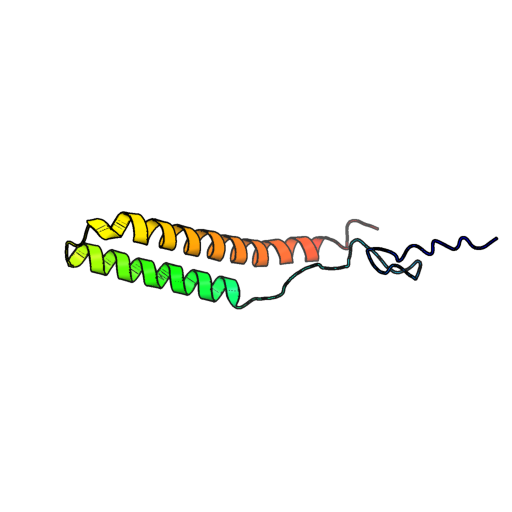 ALA A 1 94 ? 23.741 9.438 -27.735 1.00 42.91 94 ALA A N 1
ATOM 745 C CA . ALA A 1 94 ? 24.969 8.699 -28.052 1.00 42.91 94 ALA A CA 1
ATOM 746 C C . ALA A 1 94 ? 25.280 8.672 -29.563 1.00 42.91 94 ALA A C 1
ATOM 748 O O . ALA A 1 94 ? 25.667 7.632 -30.101 1.00 42.91 94 ALA A O 1
ATOM 749 N N . LYS A 1 95 ? 25.092 9.804 -30.252 1.00 37.38 95 LYS A N 1
ATOM 750 C CA . LYS A 1 95 ? 25.647 10.047 -31.592 1.00 37.38 95 LYS A CA 1
ATOM 751 C C . LYS A 1 95 ? 26.766 11.073 -31.545 1.00 37.38 95 LYS A C 1
ATOM 753 O O . LYS A 1 95 ? 26.591 12.090 -30.843 1.00 37.38 95 LYS A O 1
#

Radius of gyration: 23.1 Å; chains: 1; bounding box: 66×37×50 Å

Sequence (95 aa):
KQSEFARTPKYGIERQTDEWVGKKYHQSVGIQPLVELALGLYFTATVFYALTNGIYGTIPFLMLFQVGFLYTGLLSIMQQFTGEDMMLTGPEVAK

Foldseek 3Di:
DDDPPDDQDPQNCPDPPDDPVPPDPDDPPVCVLVVLVVLLVVLVVVLVVCVVVVVVVCNVVSVVSNCVSVVVSVVVVVCVVVVVVVVVPPPPPPD

pLDDT: mean 80.52, std 17.52, range [37.38, 98.19]